Protein AF-A0A379AMP5-F1 (afdb_monomer)

Structure (mmCIF, N/CA/C/O backbone):
data_AF-A0A379AMP5-F1
#
_entry.id   AF-A0A379AMP5-F1
#
loop_
_atom_site.group_PDB
_atom_site.id
_atom_site.type_symbol
_atom_site.label_atom_id
_atom_site.label_alt_id
_atom_site.label_comp_id
_atom_site.label_asym_id
_atom_site.label_entity_id
_atom_site.label_seq_id
_atom_site.pdbx_PDB_ins_code
_atom_site.Cartn_x
_atom_site.Cartn_y
_atom_site.Cartn_z
_atom_site.occupancy
_atom_site.B_iso_or_equiv
_atom_site.auth_seq_id
_atom_site.auth_comp_id
_atom_site.auth_asym_id
_atom_site.auth_atom_id
_atom_site.pdbx_PDB_model_num
ATOM 1 N N . MET A 1 1 ? -2.777 3.035 -13.519 1.00 75.12 1 MET A N 1
ATOM 2 C CA . MET A 1 1 ? -1.537 3.828 -13.673 1.00 75.12 1 MET A CA 1
ATOM 3 C C . MET A 1 1 ? -0.450 3.332 -12.729 1.00 75.12 1 MET A C 1
ATOM 5 O O . MET A 1 1 ? 0.514 2.796 -13.240 1.00 75.12 1 MET A O 1
ATOM 9 N N . ALA A 1 2 ? -0.615 3.403 -11.400 1.00 80.56 2 ALA A N 1
ATOM 10 C CA . ALA A 1 2 ? 0.363 2.829 -10.460 1.00 80.56 2 ALA A CA 1
ATOM 11 C C . ALA A 1 2 ? 0.598 1.316 -10.662 1.00 80.56 2 ALA A C 1
ATOM 13 O O . ALA A 1 2 ? 1.741 0.890 -10.688 1.00 80.56 2 ALA A O 1
ATOM 14 N N . ASP A 1 3 ? -0.457 0.530 -10.904 1.00 83.75 3 ASP A N 1
ATOM 15 C CA . ASP A 1 3 ? -0.334 -0.906 -11.219 1.00 83.75 3 ASP A CA 1
ATOM 16 C C . ASP A 1 3 ? 0.551 -1.162 -12.458 1.00 83.75 3 ASP A C 1
ATOM 18 O O . ASP A 1 3 ? 1.507 -1.923 -12.381 1.00 83.75 3 ASP A O 1
ATOM 22 N N . HIS A 1 4 ? 0.348 -0.401 -13.538 1.00 87.38 4 HIS A N 1
ATOM 23 C CA . HIS A 1 4 ? 1.172 -0.493 -14.749 1.00 87.38 4 HIS A CA 1
ATOM 24 C C . HIS A 1 4 ? 2.641 -0.095 -14.522 1.00 87.38 4 HIS A C 1
ATOM 26 O O . HIS A 1 4 ? 3.539 -0.641 -15.153 1.00 87.38 4 HIS A O 1
ATOM 32 N N . LEU A 1 5 ? 2.908 0.840 -13.604 1.00 86.94 5 LEU A N 1
ATOM 33 C CA . LEU A 1 5 ? 4.277 1.214 -13.234 1.00 86.94 5 LEU A CA 1
ATOM 34 C C . LEU A 1 5 ? 4.972 0.089 -12.460 1.00 86.94 5 LEU A C 1
ATOM 36 O O . LEU A 1 5 ? 6.137 -0.191 -12.718 1.00 86.94 5 LEU A O 1
ATOM 40 N N . ILE A 1 6 ? 4.247 -0.606 -11.578 1.00 85.81 6 ILE A N 1
ATOM 41 C CA . ILE A 1 6 ? 4.750 -1.803 -10.884 1.00 85.81 6 ILE A CA 1
ATOM 42 C C . ILE A 1 6 ? 5.066 -2.907 -11.903 1.00 85.81 6 ILE A C 1
ATOM 44 O O . ILE A 1 6 ? 6.127 -3.523 -11.820 1.00 85.81 6 ILE A O 1
ATOM 48 N N . GLU A 1 7 ? 4.188 -3.126 -12.889 1.00 87.94 7 GLU A N 1
ATOM 49 C CA . GLU A 1 7 ? 4.427 -4.070 -13.993 1.00 87.94 7 GLU A CA 1
ATOM 50 C C . GLU A 1 7 ? 5.645 -3.682 -14.847 1.00 87.94 7 GLU A C 1
ATOM 52 O O . GLU A 1 7 ? 6.406 -4.552 -15.266 1.00 87.94 7 GLU A O 1
ATOM 57 N N . CYS A 1 8 ? 5.868 -2.383 -15.063 1.00 88.38 8 CYS A N 1
ATOM 58 C CA . CYS A 1 8 ? 7.019 -1.846 -15.792 1.00 88.38 8 CYS A CA 1
ATOM 59 C C . CYS A 1 8 ? 8.314 -1.805 -14.951 1.00 88.38 8 CYS A C 1
ATOM 61 O O . CYS A 1 8 ? 9.352 -1.357 -15.433 1.00 88.38 8 CYS A O 1
ATOM 63 N N . ASN A 1 9 ? 8.272 -2.291 -13.704 1.00 83.81 9 ASN A N 1
ATOM 64 C CA . ASN A 1 9 ? 9.369 -2.253 -12.735 1.00 83.81 9 ASN A CA 1
ATOM 65 C C . ASN A 1 9 ? 9.785 -0.833 -12.282 1.00 83.81 9 ASN A C 1
ATOM 67 O O . ASN A 1 9 ? 10.829 -0.649 -11.656 1.00 83.81 9 ASN A O 1
ATOM 71 N N . ASP A 1 10 ? 8.931 0.160 -12.527 1.00 89.12 10 ASP A N 1
ATOM 72 C CA . ASP A 1 10 ? 9.042 1.552 -12.082 1.00 89.12 10 ASP A CA 1
ATOM 73 C C . ASP A 1 10 ? 8.465 1.714 -10.662 1.00 89.12 10 ASP A C 1
ATOM 75 O O . ASP A 1 10 ? 7.504 2.449 -10.404 1.00 89.12 10 ASP A O 1
ATOM 79 N N . HIS A 1 11 ? 9.044 0.981 -9.706 1.00 87.94 11 HIS A N 1
ATOM 80 C CA . HIS A 1 11 ? 8.554 0.939 -8.321 1.00 87.94 11 HIS A CA 1
ATOM 81 C C . HIS A 1 11 ? 8.686 2.288 -7.604 1.00 87.94 11 HIS A C 1
ATOM 83 O O . HIS A 1 11 ? 7.827 2.637 -6.798 1.00 87.94 11 HIS A O 1
ATOM 89 N N . ASP A 1 12 ? 9.707 3.079 -7.935 1.00 88.25 12 ASP A N 1
ATOM 90 C CA . ASP A 1 12 ? 9.952 4.402 -7.344 1.00 88.25 12 ASP A CA 1
ATOM 91 C C . ASP A 1 12 ? 8.842 5.404 -7.712 1.00 88.25 12 ASP A C 1
ATOM 93 O O . ASP A 1 12 ? 8.229 6.061 -6.858 1.00 88.25 12 ASP A O 1
ATOM 97 N N . THR A 1 13 ? 8.496 5.443 -9.002 1.00 89.94 13 THR A N 1
ATOM 98 C CA . THR A 1 13 ? 7.396 6.257 -9.527 1.00 89.94 13 THR A CA 1
ATOM 99 C C . THR A 1 13 ? 6.050 5.761 -8.996 1.00 89.94 13 THR A C 1
ATOM 101 O O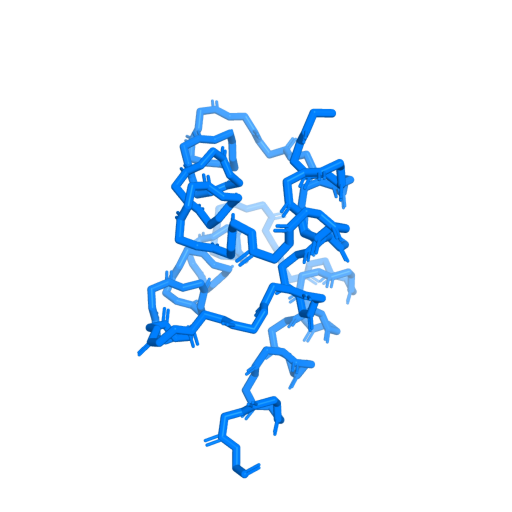 . THR A 1 13 ? 5.217 6.564 -8.563 1.00 89.94 13 THR A O 1
ATOM 104 N N . ALA A 1 14 ? 5.838 4.438 -8.969 1.00 91.00 14 ALA A N 1
ATOM 105 C CA . ALA A 1 14 ? 4.627 3.839 -8.415 1.00 91.00 14 ALA A CA 1
ATOM 106 C C . ALA A 1 14 ? 4.437 4.219 -6.939 1.00 91.00 14 ALA A C 1
ATOM 108 O O . ALA A 1 14 ? 3.342 4.634 -6.550 1.00 91.00 14 ALA A O 1
ATOM 109 N N . GLN A 1 15 ? 5.505 4.153 -6.136 1.00 90.06 15 GLN A N 1
ATOM 110 C CA . GLN A 1 15 ? 5.497 4.570 -4.737 1.00 90.06 15 GLN A CA 1
ATOM 111 C C . GLN A 1 15 ? 5.112 6.037 -4.591 1.00 90.06 15 GLN A C 1
ATOM 113 O O . GLN A 1 15 ? 4.232 6.349 -3.789 1.00 90.06 15 GLN A O 1
ATOM 118 N N . SER A 1 16 ? 5.743 6.938 -5.344 1.00 90.06 16 SER A N 1
ATOM 119 C CA . SER A 1 16 ? 5.457 8.372 -5.235 1.00 90.06 16 SER A CA 1
ATOM 120 C C . SER A 1 16 ? 3.989 8.680 -5.525 1.00 90.06 16 SER A C 1
ATOM 122 O O . SER A 1 16 ? 3.346 9.390 -4.751 1.00 90.06 16 SER A O 1
ATOM 124 N N . ILE A 1 17 ? 3.428 8.071 -6.573 1.00 90.62 17 ILE A N 1
ATOM 125 C CA . ILE A 1 17 ? 2.018 8.248 -6.940 1.00 90.62 17 ILE A CA 1
ATOM 126 C C . ILE A 1 17 ? 1.090 7.684 -5.863 1.00 90.62 17 ILE A C 1
ATOM 128 O O . ILE A 1 17 ? 0.114 8.336 -5.495 1.00 90.62 17 ILE A O 1
ATOM 132 N N . VAL A 1 18 ? 1.382 6.49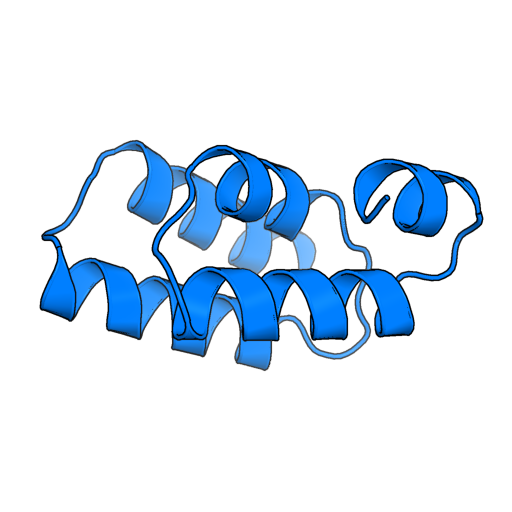2 -5.336 1.00 90.62 18 VAL A N 1
ATOM 133 C CA . VAL A 1 18 ? 0.572 5.870 -4.279 1.00 90.62 18 VAL A CA 1
ATOM 134 C C . VAL A 1 18 ? 0.623 6.693 -2.991 1.00 90.62 18 VAL A C 1
ATOM 136 O O . VAL A 1 18 ? -0.419 6.958 -2.391 1.00 90.62 18 VAL A O 1
ATOM 139 N N . LEU A 1 19 ? 1.807 7.167 -2.596 1.00 90.62 19 LEU A N 1
ATOM 140 C CA . LEU A 1 19 ? 1.990 8.021 -1.424 1.00 90.62 19 LEU A CA 1
ATOM 141 C C . LEU A 1 19 ? 1.267 9.361 -1.572 1.00 90.62 19 LEU A C 1
ATOM 143 O O . LEU A 1 19 ? 0.604 9.792 -0.630 1.00 90.62 19 LEU A O 1
ATOM 147 N N . GLU A 1 20 ? 1.395 10.039 -2.715 1.00 91.00 20 GLU A N 1
ATOM 148 C 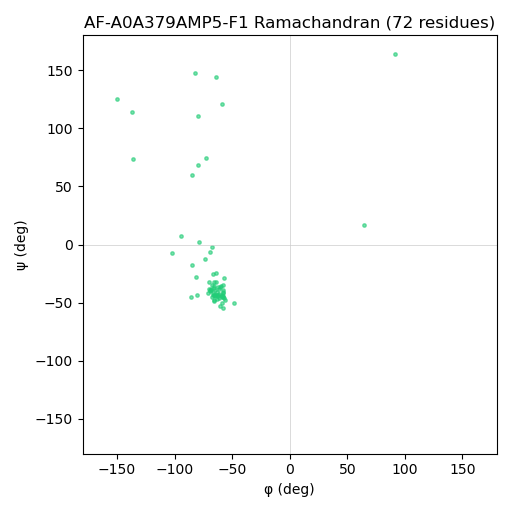CA . GLU A 1 20 ? 0.666 11.287 -2.965 1.00 91.00 20 GLU A CA 1
ATOM 149 C C . GLU A 1 20 ? -0.842 11.063 -2.999 1.00 91.00 20 GLU A C 1
ATOM 151 O O . GLU A 1 20 ? -1.580 11.843 -2.397 1.00 91.00 20 GLU A O 1
ATOM 156 N N . GLY A 1 21 ? -1.295 9.997 -3.661 1.00 90.88 21 GLY A N 1
ATOM 157 C CA . GLY A 1 21 ? -2.706 9.655 -3.754 1.00 90.88 21 GLY A CA 1
ATOM 158 C C . GLY A 1 21 ? -3.321 9.458 -2.373 1.00 90.88 21 GLY A C 1
ATOM 159 O O . GLY A 1 21 ? -4.235 10.195 -2.026 1.00 90.88 21 GLY A O 1
ATOM 160 N N . ILE A 1 22 ? -2.742 8.581 -1.543 1.00 89.19 22 ILE A N 1
ATOM 161 C CA . ILE A 1 22 ? -3.232 8.305 -0.181 1.00 89.19 22 ILE A CA 1
ATOM 162 C C . ILE A 1 22 ? -3.184 9.552 0.712 1.00 89.19 22 ILE A C 1
ATOM 164 O O . ILE A 1 22 ? -4.088 9.771 1.515 1.00 89.19 22 ILE A O 1
ATOM 168 N N . LYS A 1 23 ? -2.147 10.392 0.588 1.00 87.25 23 LYS A N 1
ATOM 169 C CA . LYS A 1 23 ? -2.0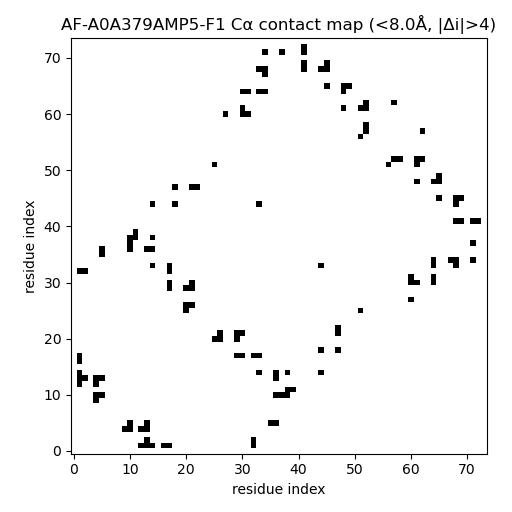56 11.647 1.355 1.00 87.25 23 LYS A CA 1
ATOM 170 C C . LYS A 1 23 ? -3.147 12.648 0.976 1.00 87.25 23 LYS A C 1
ATOM 172 O O . LYS A 1 23 ? -3.584 13.400 1.843 1.00 87.25 23 LYS A O 1
ATOM 177 N N . ARG A 1 24 ? -3.531 12.709 -0.303 1.00 88.81 24 ARG A N 1
ATOM 178 C CA . ARG A 1 24 ? -4.568 13.627 -0.799 1.00 88.81 24 ARG A CA 1
ATOM 179 C C . ARG A 1 24 ? -5.971 13.096 -0.528 1.00 88.81 24 ARG A C 1
ATOM 181 O O . ARG A 1 24 ? -6.837 13.865 -0.128 1.00 88.81 24 ARG A O 1
ATOM 188 N N . HIS A 1 25 ? -6.191 11.809 -0.769 1.00 84.81 25 HIS A N 1
ATOM 189 C CA . HIS A 1 25 ? -7.458 11.136 -0.537 1.00 84.81 25 HIS A CA 1
ATOM 190 C C . HIS A 1 25 ? -7.207 9.668 -0.197 1.00 84.81 25 HIS A C 1
ATOM 192 O O . HIS A 1 25 ? -6.579 8.941 -0.967 1.00 84.81 25 HIS A O 1
ATOM 198 N N . TYR A 1 26 ? -7.738 9.217 0.939 1.00 84.88 26 TYR A N 1
ATOM 199 C CA . TYR A 1 26 ? -7.686 7.807 1.296 1.00 84.88 26 TYR A CA 1
ATOM 200 C C . TYR A 1 26 ? -8.382 6.969 0.213 1.00 84.88 26 TYR A C 1
ATOM 202 O O . TYR A 1 26 ? -9.557 7.184 -0.092 1.00 84.88 26 TYR A O 1
ATOM 210 N N . ASP A 1 27 ? -7.644 6.040 -0.392 1.00 88.12 27 ASP A N 1
ATOM 211 C CA . ASP A 1 27 ? -8.149 5.136 -1.424 1.00 88.12 27 ASP A CA 1
ATOM 212 C C . ASP A 1 27 ? -7.619 3.724 -1.158 1.00 88.12 27 ASP A C 1
ATOM 214 O O . ASP A 1 27 ? -6.416 3.456 -1.249 1.00 88.12 27 ASP A O 1
ATOM 218 N N . ASP A 1 28 ? -8.537 2.812 -0.838 1.00 88.81 28 ASP A N 1
ATOM 219 C CA . ASP A 1 28 ? -8.240 1.408 -0.558 1.00 88.81 28 ASP A CA 1
ATOM 220 C C . ASP A 1 28 ? -7.509 0.716 -1.725 1.00 88.81 28 ASP A C 1
ATOM 222 O O . ASP A 1 28 ? -6.701 -0.188 -1.509 1.00 88.81 28 ASP A O 1
ATOM 226 N N . ARG A 1 29 ? -7.720 1.152 -2.976 1.00 89.75 29 ARG A N 1
ATOM 227 C CA . ARG A 1 29 ? -7.026 0.582 -4.143 1.00 89.75 29 ARG A CA 1
ATOM 228 C C . ARG A 1 29 ? -5.545 0.922 -4.133 1.00 89.75 29 ARG A C 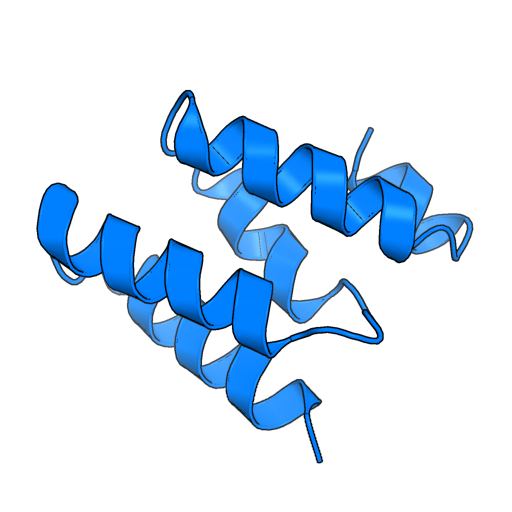1
ATOM 230 O O . ARG A 1 29 ? -4.730 0.081 -4.493 1.00 89.75 29 ARG A O 1
ATOM 237 N N . LEU A 1 30 ? -5.190 2.136 -3.716 1.00 89.94 30 LEU A N 1
ATOM 238 C CA . LEU A 1 30 ? -3.791 2.548 -3.592 1.00 89.94 30 LEU A CA 1
ATOM 239 C C . LEU A 1 30 ? -3.107 1.793 -2.453 1.00 89.94 30 LEU A C 1
ATOM 241 O O . LEU A 1 30 ? -1.979 1.337 -2.614 1.00 89.94 30 LEU A O 1
ATOM 245 N N . VAL A 1 31 ? -3.824 1.595 -1.345 1.00 89.62 31 VAL A N 1
ATOM 246 C CA . VAL A 1 31 ? -3.373 0.808 -0.191 1.00 89.62 31 VAL A CA 1
ATOM 247 C C . VAL A 1 31 ? -3.061 -0.637 -0.608 1.00 89.62 31 VAL A C 1
ATOM 249 O O . VAL A 1 31 ? -2.005 -1.161 -0.267 1.00 89.62 31 VAL A O 1
ATOM 252 N N . LEU A 1 32 ? -3.906 -1.265 -1.428 1.00 89.25 32 LEU A N 1
ATOM 253 C CA . LEU A 1 32 ? -3.668 -2.618 -1.957 1.00 89.25 32 LEU A CA 1
ATOM 254 C C . LEU A 1 32 ? -2.436 -2.730 -2.872 1.00 89.25 32 LEU A C 1
ATOM 256 O O . LEU A 1 32 ? -1.867 -3.814 -3.001 1.00 89.25 32 LEU A O 1
ATOM 260 N N . LEU A 1 33 ? -2.013 -1.632 -3.503 1.00 88.25 33 LEU A N 1
ATOM 261 C CA . LEU A 1 33 ? -0.827 -1.618 -4.359 1.00 88.25 33 LEU A CA 1
ATOM 262 C C . LEU A 1 33 ? 0.472 -1.493 -3.556 1.00 88.25 33 LEU A C 1
ATOM 264 O O . LEU A 1 33 ? 1.483 -2.024 -3.999 1.00 88.25 33 LEU A O 1
ATOM 268 N N . MET A 1 34 ? 0.453 -0.867 -2.372 1.00 89.25 34 MET A N 1
ATOM 269 C CA . MET A 1 34 ? 1.647 -0.631 -1.539 1.00 89.25 34 MET A CA 1
ATOM 270 C C . MET A 1 34 ? 2.544 -1.870 -1.335 1.00 89.25 34 MET A C 1
ATOM 272 O O . MET A 1 34 ? 3.732 -1.761 -1.618 1.00 89.25 34 MET A O 1
ATOM 276 N N . PRO A 1 35 ? 2.036 -3.049 -0.923 1.00 87.38 35 PRO A N 1
ATOM 277 C CA . PRO A 1 35 ? 2.869 -4.233 -0.690 1.00 87.38 35 PRO A CA 1
ATOM 278 C C . PRO A 1 35 ? 3.367 -4.885 -1.984 1.00 87.38 35 PRO A C 1
ATOM 280 O O . PRO A 1 35 ? 4.244 -5.741 -1.946 1.00 87.38 35 PRO A O 1
ATOM 283 N N . ARG A 1 36 ? 2.813 -4.505 -3.143 1.00 87.94 36 ARG A N 1
ATOM 284 C CA . ARG A 1 36 ? 3.289 -4.971 -4.452 1.00 87.94 36 ARG A CA 1
ATOM 285 C C . ARG A 1 36 ? 4.451 -4.126 -4.973 1.00 87.94 36 ARG A C 1
ATOM 287 O O . ARG A 1 36 ? 5.155 -4.572 -5.876 1.00 87.94 36 ARG A O 1
ATOM 294 N N . ILE A 1 37 ? 4.644 -2.924 -4.428 1.00 87.56 37 ILE A N 1
ATOM 295 C CA . ILE A 1 37 ? 5.727 -2.028 -4.817 1.00 87.56 37 ILE A CA 1
ATOM 296 C C . ILE A 1 37 ? 7.006 -2.499 -4.128 1.00 87.56 37 ILE A C 1
ATOM 298 O O . ILE A 1 37 ? 7.163 -2.353 -2.917 1.00 87.56 37 ILE A O 1
ATOM 302 N N . LYS A 1 38 ? 7.949 -3.027 -4.912 1.00 79.69 38 LYS A N 1
ATOM 303 C CA . LYS A 1 38 ? 9.295 -3.383 -4.442 1.00 79.69 38 LYS A CA 1
ATOM 304 C C . LYS A 1 38 ? 10.152 -2.128 -4.363 1.00 79.69 38 LYS A C 1
ATOM 306 O O . LYS A 1 38 ? 11.040 -1.902 -5.181 1.00 79.69 38 LYS A O 1
ATOM 311 N N . SER A 1 39 ? 9.804 -1.258 -3.429 1.00 69.25 39 SER A N 1
ATOM 312 C CA . SER A 1 39 ? 10.486 0.013 -3.253 1.00 69.25 39 SER A CA 1
ATOM 313 C C . SER A 1 39 ? 11.755 -0.133 -2.429 1.00 69.25 39 SER A C 1
ATOM 315 O O . SER A 1 39 ? 11.793 -0.901 -1.472 1.00 69.25 39 SER A O 1
ATOM 317 N N . GLY A 1 40 ? 12.759 0.690 -2.735 1.00 69.81 40 GLY A N 1
ATOM 318 C CA . GLY A 1 40 ? 13.933 0.855 -1.879 1.00 69.81 40 GLY A CA 1
ATOM 319 C C . GLY A 1 40 ? 13.643 1.578 -0.558 1.00 69.81 40 GLY A C 1
ATOM 320 O O . GLY A 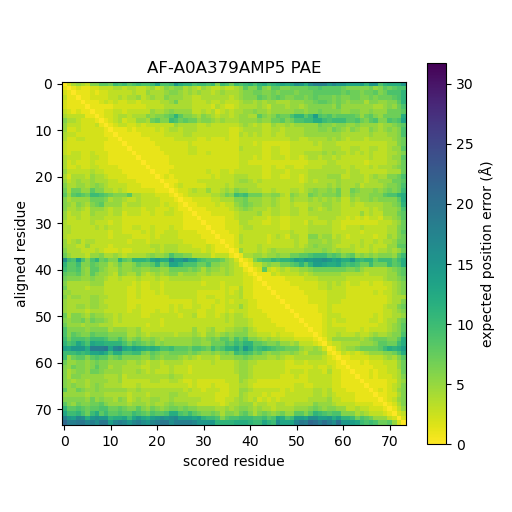1 40 ? 14.537 1.675 0.277 1.00 69.81 40 GLY A O 1
ATOM 321 N N . ASN A 1 41 ? 12.427 2.104 -0.353 1.00 80.25 41 ASN A N 1
ATOM 322 C CA . ASN A 1 41 ? 12.052 2.817 0.869 1.00 80.25 41 ASN A CA 1
ATOM 323 C C . ASN A 1 41 ? 10.657 2.412 1.396 1.00 80.25 41 ASN A C 1
ATOM 325 O O . ASN A 1 41 ? 9.702 3.197 1.284 1.00 80.25 41 ASN A O 1
ATOM 329 N N . PRO A 1 42 ? 10.529 1.205 1.978 1.00 82.19 42 PRO A N 1
ATOM 330 C CA . PRO A 1 42 ? 9.285 0.723 2.583 1.00 82.19 42 PRO A CA 1
ATOM 331 C C . PRO A 1 42 ? 8.880 1.518 3.836 1.00 82.19 42 PRO A C 1
ATOM 333 O O . PRO A 1 42 ? 7.689 1.670 4.110 1.00 82.19 42 PRO A O 1
ATOM 336 N N . GLU A 1 43 ? 9.831 2.137 4.544 1.00 87.00 43 GLU A N 1
ATOM 337 C CA . GLU A 1 43 ? 9.550 2.947 5.739 1.00 87.00 43 GLU A CA 1
ATOM 338 C C . GLU A 1 43 ? 8.615 4.132 5.436 1.00 87.00 43 GLU A C 1
ATOM 340 O O . GLU A 1 43 ? 7.758 4.507 6.245 1.00 87.00 43 GLU A O 1
ATOM 345 N N . ALA A 1 44 ? 8.744 4.732 4.247 1.00 88.25 44 ALA A N 1
ATOM 346 C CA . ALA A 1 44 ? 7.865 5.815 3.813 1.00 88.25 44 ALA A CA 1
ATOM 347 C C . ALA A 1 44 ? 6.409 5.345 3.636 1.00 88.25 44 ALA A C 1
ATOM 349 O O . ALA A 1 44 ? 5.479 6.068 4.015 1.00 88.25 44 ALA A O 1
ATOM 350 N N . LEU A 1 45 ? 6.217 4.135 3.098 1.00 88.44 45 LEU A N 1
ATOM 351 C CA . LEU A 1 45 ? 4.912 3.489 2.936 1.00 88.44 45 LEU A CA 1
ATOM 352 C C . LEU A 1 45 ? 4.295 3.183 4.306 1.00 88.44 45 LEU A C 1
ATOM 354 O O . LEU A 1 45 ? 3.156 3.580 4.570 1.00 88.44 45 LEU A O 1
ATOM 358 N N . GLU A 1 46 ? 5.065 2.580 5.214 1.00 90.31 46 GLU A N 1
ATOM 359 C CA . GLU A 1 46 ? 4.623 2.308 6.584 1.00 90.31 46 GLU A CA 1
ATOM 360 C C . GLU A 1 46 ? 4.208 3.577 7.330 1.00 90.31 46 GLU A C 1
ATOM 362 O O . GLU A 1 46 ? 3.171 3.612 7.999 1.00 90.31 46 GLU A O 1
ATOM 367 N N . LYS A 1 47 ? 5.004 4.646 7.224 1.00 91.44 47 LYS A N 1
ATOM 368 C CA . LYS A 1 47 ? 4.73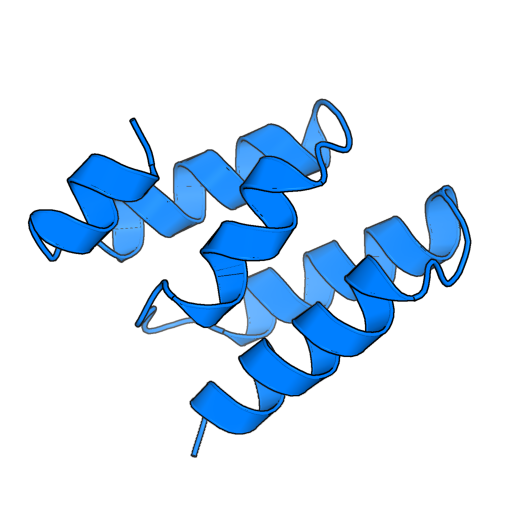6 5.906 7.922 1.00 91.44 47 LYS A CA 1
ATOM 369 C C . LYS A 1 47 ? 3.405 6.515 7.487 1.00 91.44 47 LYS A C 1
ATOM 371 O O . LYS A 1 47 ? 2.643 6.977 8.339 1.00 91.44 47 LYS A O 1
ATOM 376 N N . VAL A 1 48 ? 3.111 6.492 6.185 1.00 90.38 48 VAL A N 1
ATOM 377 C CA . VAL A 1 48 ? 1.826 6.967 5.657 1.00 90.38 48 VAL A CA 1
ATOM 378 C C . VAL A 1 48 ? 0.682 6.064 6.106 1.00 90.38 48 VAL A C 1
ATOM 380 O O . VAL A 1 48 ? -0.313 6.587 6.599 1.00 90.38 48 VAL A O 1
ATOM 383 N N . LEU A 1 49 ? 0.828 4.738 6.040 1.00 89.44 49 LEU A N 1
ATOM 384 C CA . LEU A 1 49 ? -0.187 3.794 6.531 1.00 89.44 49 LEU A CA 1
ATOM 385 C C . LEU A 1 49 ? -0.521 4.038 8.007 1.00 89.44 49 LEU A C 1
ATOM 387 O O . LEU A 1 49 ? -1.688 4.186 8.364 1.00 89.44 49 LEU A O 1
ATOM 391 N N . ARG A 1 50 ? 0.492 4.185 8.868 1.00 90.94 50 ARG A N 1
ATOM 392 C CA . ARG A 1 50 ? 0.303 4.512 10.293 1.00 90.94 50 ARG A CA 1
ATOM 393 C C . ARG A 1 50 ? -0.404 5.851 10.493 1.00 90.94 50 ARG A C 1
ATOM 395 O O . ARG A 1 50 ? -1.197 5.989 11.422 1.00 90.94 50 ARG A O 1
ATOM 402 N N . GLN A 1 51 ? -0.122 6.844 9.651 1.00 91.12 51 GLN A N 1
ATOM 403 C CA . GLN A 1 51 ? -0.823 8.127 9.692 1.00 91.12 51 GLN A CA 1
ATOM 404 C C . GLN A 1 51 ? -2.296 7.973 9.296 1.00 91.12 51 GLN A C 1
ATOM 406 O O . GLN A 1 51 ? -3.158 8.507 9.989 1.00 91.12 51 GLN A O 1
ATOM 411 N N . GLN A 1 52 ? -2.590 7.209 8.244 1.00 87.62 52 GLN A N 1
ATOM 412 C CA . GLN A 1 52 ? -3.960 6.936 7.810 1.00 87.62 52 GLN A CA 1
ATOM 413 C C . GLN A 1 52 ? -4.749 6.164 8.870 1.00 87.62 52 GLN A C 1
ATOM 415 O O . GLN A 1 52 ? -5.878 6.535 9.166 1.00 87.62 52 GLN A O 1
ATOM 420 N N . ILE A 1 53 ? -4.130 5.182 9.534 1.00 89.88 53 ILE A N 1
ATOM 421 C CA . ILE A 1 53 ? -4.735 4.448 10.660 1.00 89.88 53 ILE A CA 1
ATOM 422 C C . ILE A 1 53 ? -5.135 5.402 11.790 1.00 89.88 53 ILE A C 1
ATOM 424 O O . ILE A 1 53 ? -6.190 5.247 12.398 1.00 89.88 53 ILE A O 1
ATOM 428 N N . LYS A 1 54 ? -4.311 6.417 12.074 1.00 89.62 54 LYS A N 1
ATOM 429 C CA . LYS A 1 54 ? -4.638 7.433 13.084 1.00 89.62 54 LYS A CA 1
ATOM 430 C C . LYS A 1 54 ? -5.776 8.361 12.651 1.00 89.62 54 LYS A C 1
ATOM 432 O O . LYS A 1 54 ? -6.499 8.840 13.515 1.00 89.62 54 LYS A O 1
ATOM 437 N N . GLN A 1 55 ? -5.909 8.643 11.354 1.00 87.81 55 GLN A N 1
ATOM 438 C CA . GLN A 1 55 ? -6.904 9.581 10.818 1.00 87.81 55 GLN A CA 1
ATOM 439 C C . GLN A 1 55 ? -8.269 8.925 10.568 1.00 87.81 55 GLN A C 1
ATOM 441 O O . GLN A 1 55 ? -9.292 9.484 10.949 1.00 87.81 55 GLN A O 1
ATOM 446 N N . HIS A 1 56 ? -8.282 7.743 9.954 1.00 82.88 56 HIS A N 1
ATOM 447 C CA . HIS A 1 56 ? -9.489 7.023 9.538 1.00 82.88 56 HIS A CA 1
ATOM 448 C C . HIS A 1 56 ? -9.865 5.868 10.480 1.00 82.88 56 HIS A C 1
ATOM 450 O O . HIS A 1 56 ? -10.938 5.283 10.345 1.00 82.88 56 HIS A O 1
ATOM 456 N N . GLY A 1 57 ? -9.005 5.551 11.451 1.00 81.44 57 GLY A N 1
ATOM 457 C CA . GLY A 1 57 ? -9.135 4.383 12.315 1.00 81.44 57 GLY A CA 1
ATOM 458 C C . GLY A 1 57 ? -8.394 3.167 11.756 1.00 81.44 57 GLY A C 1
ATOM 459 O O . GLY A 1 57 ? -8.017 3.113 10.585 1.00 81.44 57 GLY A O 1
ATOM 460 N N . ALA A 1 58 ? -8.169 2.174 12.616 1.00 77.44 58 ALA A N 1
ATOM 461 C CA . ALA A 1 58 ? -7.522 0.918 12.247 1.00 77.44 58 ALA A CA 1
ATOM 462 C C . ALA A 1 58 ? -8.468 0.046 11.413 1.00 77.44 58 ALA A C 1
ATOM 464 O O . ALA A 1 58 ? -9.034 -0.932 11.902 1.00 77.44 58 ALA A O 1
ATOM 465 N N . THR A 1 59 ? -8.662 0.415 10.147 1.00 85.62 59 THR A N 1
ATOM 466 C CA . THR A 1 59 ? -9.375 -0.443 9.206 1.00 85.62 59 THR A CA 1
ATOM 467 C C . THR A 1 59 ? -8.571 -1.731 9.001 1.00 85.62 59 THR A C 1
ATOM 469 O O . THR A 1 59 ? -7.333 -1.704 8.995 1.00 85.62 59 THR A O 1
ATOM 472 N N . PRO A 1 60 ? -9.248 -2.881 8.835 1.00 86.06 60 PRO A N 1
ATOM 473 C CA . PRO A 1 60 ? -8.567 -4.156 8.630 1.00 86.06 60 PRO A CA 1
ATOM 474 C C . PRO A 1 60 ? -7.649 -4.108 7.404 1.00 86.06 60 PRO A C 1
ATOM 476 O O . PRO A 1 60 ? -6.552 -4.654 7.456 1.00 86.06 60 PRO A O 1
ATOM 479 N N . LEU A 1 61 ? -8.038 -3.377 6.351 1.00 89.00 61 LEU A N 1
ATOM 480 C CA . LEU A 1 61 ? -7.195 -3.189 5.174 1.00 89.00 61 LEU A CA 1
ATOM 481 C C . LEU A 1 61 ? -5.874 -2.500 5.526 1.00 89.00 61 LEU A C 1
ATOM 483 O O . LEU A 1 61 ? -4.815 -3.035 5.222 1.00 89.00 61 LEU A O 1
ATOM 487 N N . LEU A 1 62 ? -5.921 -1.349 6.201 1.00 89.50 62 LEU A N 1
ATOM 488 C CA . LEU A 1 62 ? -4.720 -0.602 6.569 1.00 89.50 62 LEU A CA 1
ATOM 489 C C . LEU A 1 62 ? -3.757 -1.433 7.423 1.00 89.50 62 LEU A C 1
ATO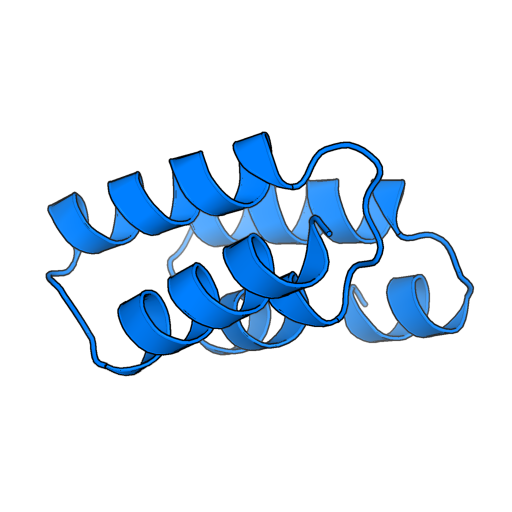M 491 O O . LEU A 1 62 ? -2.546 -1.370 7.217 1.00 89.50 62 LEU A O 1
ATOM 495 N N . HIS A 1 63 ? -4.284 -2.216 8.365 1.00 89.75 63 HIS A N 1
ATOM 496 C CA . HIS A 1 63 ? -3.469 -3.054 9.241 1.00 89.75 63 HIS A CA 1
ATOM 497 C C . HIS A 1 63 ? -2.854 -4.245 8.489 1.00 89.75 63 HIS A C 1
ATOM 499 O O . HIS A 1 63 ? -1.673 -4.541 8.667 1.00 89.75 63 HIS A O 1
ATOM 505 N N . SER A 1 64 ? -3.628 -4.895 7.613 1.00 89.94 64 SER A N 1
ATOM 506 C CA . SER A 1 64 ? -3.133 -5.967 6.743 1.00 89.94 64 SER A CA 1
ATOM 507 C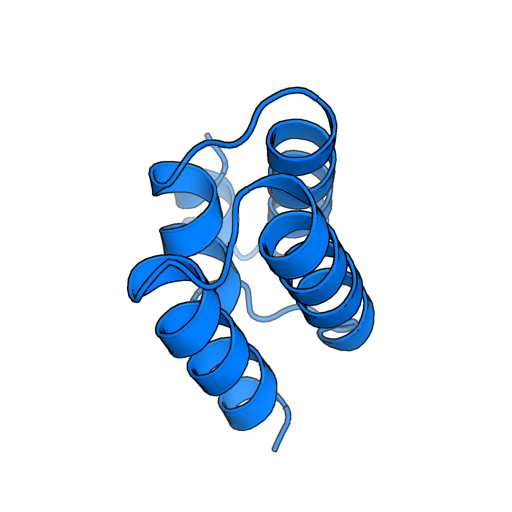 C . SER A 1 64 ? -2.060 -5.465 5.780 1.00 89.94 64 SER A C 1
ATOM 509 O O . SER A 1 64 ? -1.017 -6.099 5.639 1.00 89.94 64 SER A O 1
ATOM 511 N N . THR A 1 65 ? -2.273 -4.304 5.162 1.00 91.00 65 THR A N 1
ATOM 512 C CA . THR A 1 65 ? -1.305 -3.690 4.251 1.00 91.00 65 THR A CA 1
ATOM 513 C C . THR A 1 65 ? -0.040 -3.251 4.978 1.00 91.00 65 THR A C 1
ATOM 515 O O . THR A 1 65 ? 1.053 -3.483 4.471 1.00 91.00 65 THR A O 1
ATOM 518 N N . LEU A 1 66 ? -0.161 -2.666 6.175 1.00 90.06 66 LEU A N 1
ATOM 519 C CA . LEU A 1 66 ? 0.993 -2.311 7.004 1.00 90.06 66 LEU A CA 1
ATOM 520 C C . LEU A 1 66 ? 1.850 -3.540 7.325 1.00 90.06 66 LEU A C 1
ATOM 522 O O . LEU A 1 66 ? 3.068 -3.472 7.195 1.00 90.06 66 LEU A O 1
ATOM 526 N N . GLY A 1 67 ? 1.218 -4.662 7.684 1.00 89.12 67 GLY A N 1
ATOM 527 C CA . GLY A 1 67 ? 1.916 -5.929 7.900 1.00 89.12 67 GLY A CA 1
ATOM 528 C C . GLY A 1 67 ? 2.625 -6.433 6.642 1.00 89.12 67 GLY A C 1
ATOM 529 O O . GLY A 1 67 ? 3.796 -6.782 6.707 1.00 89.12 67 GLY A O 1
ATOM 530 N N . ALA A 1 68 ? 1.950 -6.406 5.490 1.00 88.56 68 ALA A N 1
ATOM 531 C CA . ALA A 1 68 ? 2.525 -6.868 4.227 1.00 88.56 68 ALA A CA 1
ATOM 532 C C . ALA A 1 68 ? 3.711 -6.006 3.747 1.00 88.56 68 ALA A C 1
ATOM 534 O O . ALA A 1 68 ? 4.679 -6.540 3.216 1.00 88.56 68 ALA A O 1
ATOM 535 N N . VAL A 1 69 ? 3.663 -4.684 3.948 1.00 87.62 69 VAL A N 1
ATOM 536 C CA . VAL A 1 69 ? 4.785 -3.782 3.623 1.00 87.62 69 VAL A CA 1
ATOM 537 C C . VAL A 1 69 ? 5.970 -4.005 4.568 1.00 87.62 69 VAL A C 1
ATOM 539 O O . VAL A 1 69 ? 7.109 -3.999 4.110 1.00 87.62 69 VAL A O 1
ATOM 542 N N . ALA A 1 70 ? 5.718 -4.226 5.862 1.00 83.88 70 ALA A N 1
ATOM 543 C CA . ALA A 1 70 ? 6.772 -4.521 6.832 1.00 83.88 70 ALA A CA 1
ATOM 544 C C . ALA A 1 70 ? 7.438 -5.890 6.579 1.00 83.88 70 ALA A C 1
ATOM 546 O O . ALA A 1 70 ? 8.643 -6.033 6.775 1.00 83.88 70 ALA A O 1
ATOM 547 N N . ASP A 1 71 ? 6.668 -6.879 6.118 1.00 79.88 71 ASP A N 1
ATOM 548 C CA . ASP A 1 71 ? 7.161 -8.213 5.749 1.00 79.88 71 ASP A CA 1
ATOM 549 C C . ASP A 1 71 ? 8.027 -8.177 4.480 1.00 79.88 71 ASP A C 1
ATOM 551 O O . ASP A 1 71 ? 9.092 -8.782 4.436 1.00 79.88 71 ASP A O 1
ATOM 555 N N . ALA A 1 72 ? 7.643 -7.367 3.486 1.00 68.94 72 ALA A N 1
ATOM 556 C CA . ALA A 1 72 ? 8.386 -7.195 2.233 1.00 68.94 72 ALA A CA 1
ATOM 557 C C . ALA A 1 72 ? 9.759 -6.502 2.387 1.00 68.94 72 ALA A C 1
ATOM 559 O O . ALA A 1 72 ? 10.469 -6.324 1.396 1.00 68.94 72 ALA A O 1
ATOM 560 N N . SER A 1 73 ? 10.122 -6.087 3.604 1.00 60.34 73 SER A N 1
ATOM 561 C CA . SER A 1 73 ? 11.366 -5.384 3.918 1.00 60.34 73 SER A CA 1
ATOM 562 C C . SER A 1 73 ? 12.513 -6.306 4.384 1.00 60.34 73 SER A C 1
ATOM 564 O O . SER A 1 73 ? 13.553 -5.777 4.789 1.00 60.34 73 SER A O 1
ATOM 566 N N . TRP A 1 74 ? 12.342 -7.638 4.330 1.00 48.84 74 TRP A N 1
ATOM 567 C CA . TRP A 1 74 ? 13.323 -8.660 4.743 1.00 48.84 74 TRP A CA 1
ATOM 568 C C . TRP A 1 74 ? 13.815 -9.546 3.594 1.00 48.84 74 TRP A C 1
ATOM 570 O O . TRP A 1 74 ? 12.994 -9.943 2.736 1.00 48.84 74 TRP A O 1
#

Solvent-accessible surface area (backbone atoms only — not comparable to full-atom values): 4204 Å² total; per-residue (Å²): 107,52,67,57,26,42,76,70,67,38,17,67,61,23,48,53,53,38,54,52,44,46,74,76,46,84,44,73,71,47,50,67,44,53,54,68,40,79,43,97,57,52,66,62,56,44,54,50,41,57,50,46,31,73,72,77,42,84,44,70,64,54,53,53,37,41,51,45,35,61,58,72,72,112

Sequence (74 aa):
MADHLIECNDHDTAQSIVLEGIKRHYDDRLVLLMPRIKSGNPEALEKVLRQQIKQHGATPLLHSTLGAVADASW

Radius of gyration: 11.08 Å; Cα contacts (8 Å, |Δi|>4): 74; chains: 1; bounding box: 23×22×29 Å

Organism: Enterobacter agglomerans (NCBI:txid549)

Secondary structure (DSSP, 8-state):
-HHHHHHTT-HHHHHHHHHHHHHHS--HHHHHHGGG---S-HHHHHHHHHHHHHHH---HHHHHHHHHHHHTT-

Mean predicted aligned error: 4.3 Å

Foldseek 3Di:
DLVVCLVVVVLVVSVVCLLVPCVVPNDLVSLVCLLSRLDPCLVSVLVSLVVCCVVVNDDVSSVVSSVSSVVSVD

pLDDT: mean 85.86, std 7.24, range [48.84, 91.44]